Protein AF-A0A7Z9SKR7-F1 (afdb_monomer_lite)

Sequence (56 aa):
MIEQLLDNHHLNQEKITSLLSSLAVKGVDYADLYFQHSVAESWFLEEGIVKSGTYH

Secondary structure (DSSP, 8-state):
-HHHHHHHTT--HHHHHHHHHHHHTTT-S-----------EEEEEETTEEEEEEE-

Foldseek 3Di:
DVCVVCVVVVHDPVNLVVVVVVVVVVVDPDDDDDDDDDWDKDFDDDPNDTPDIDTD

pLDDT: mean 78.11, std 9.5, range [53.81, 90.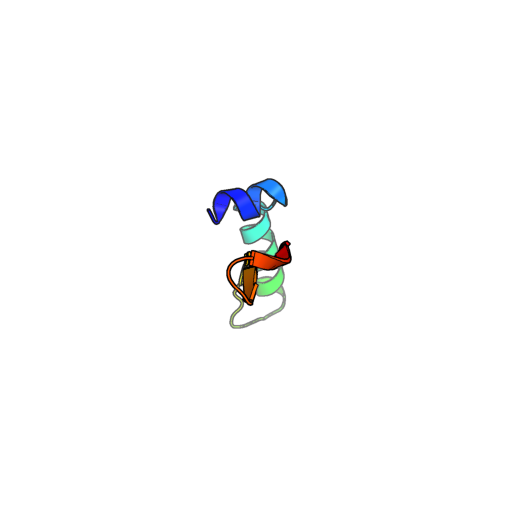31]

Structure (mmCIF, N/CA/C/O backbone):
data_AF-A0A7Z9SKR7-F1
#
_entry.id   AF-A0A7Z9SKR7-F1
#
loop_
_atom_site.group_PDB
_atom_site.id
_atom_site.type_symbol
_atom_site.label_atom_id
_atom_site.label_alt_id
_atom_site.label_comp_id
_atom_site.label_asym_id
_atom_site.label_entity_id
_atom_site.label_seq_id
_atom_site.pdbx_PDB_ins_code
_atom_site.Cartn_x
_atom_site.Cartn_y
_atom_site.Cartn_z
_atom_site.occupancy
_atom_site.B_iso_or_equiv
_atom_site.auth_seq_id
_atom_site.auth_comp_id
_atom_site.auth_asym_id
_atom_site.auth_atom_id
_atom_site.pdbx_PDB_model_num
ATOM 1 N N . 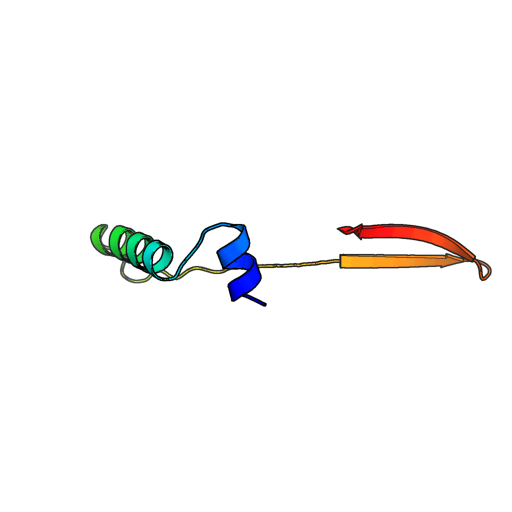MET A 1 1 ? 12.643 2.202 -2.815 1.00 58.22 1 MET A N 1
ATOM 2 C CA . MET A 1 1 ? 11.737 1.867 -3.941 1.00 58.22 1 MET A CA 1
ATOM 3 C C . MET A 1 1 ? 10.266 2.042 -3.556 1.00 58.22 1 MET A C 1
ATOM 5 O O . MET A 1 1 ? 9.614 2.851 -4.191 1.00 58.22 1 MET A O 1
ATOM 9 N N . ILE A 1 2 ? 9.755 1.391 -2.497 1.00 60.66 2 ILE A N 1
ATOM 10 C CA . ILE A 1 2 ? 8.412 1.699 -1.944 1.00 60.66 2 ILE A CA 1
ATOM 11 C C . ILE A 1 2 ? 8.355 3.099 -1.318 1.00 60.66 2 ILE A C 1
ATOM 13 O O . ILE A 1 2 ? 7.418 3.833 -1.592 1.00 60.66 2 ILE A O 1
ATOM 17 N N . GLU A 1 3 ? 9.384 3.504 -0.567 1.00 60.03 3 GLU A N 1
ATOM 18 C CA . GLU A 1 3 ? 9.449 4.854 0.023 1.00 60.03 3 GLU A CA 1
ATOM 19 C C . GLU A 1 3 ? 9.361 5.956 -1.042 1.00 60.03 3 GLU A C 1
ATOM 21 O O . GLU A 1 3 ? 8.581 6.878 -0.886 1.00 60.03 3 GLU A O 1
ATOM 26 N N . GLN A 1 4 ? 10.029 5.797 -2.194 1.00 62.78 4 GLN A N 1
ATOM 27 C CA . GLN A 1 4 ? 9.904 6.744 -3.313 1.00 62.78 4 GLN A CA 1
ATOM 28 C C . GLN A 1 4 ? 8.495 6.789 -3.922 1.00 62.78 4 GLN A C 1
ATOM 30 O O . GLN A 1 4 ? 8.045 7.857 -4.324 1.00 62.78 4 GLN A O 1
ATOM 35 N N . LEU A 1 5 ? 7.789 5.654 -3.999 1.00 65.81 5 LEU A N 1
ATOM 36 C CA . LEU A 1 5 ? 6.399 5.626 -4.465 1.00 65.81 5 LEU A CA 1
ATOM 37 C C . LEU A 1 5 ? 5.489 6.382 -3.490 1.00 65.81 5 LEU A C 1
ATOM 39 O O . LEU A 1 5 ? 4.638 7.167 -3.895 1.00 65.81 5 LEU A O 1
ATOM 43 N N . LEU A 1 6 ? 5.682 6.139 -2.197 1.00 70.81 6 LEU A N 1
ATOM 44 C CA . LEU A 1 6 ? 4.874 6.718 -1.138 1.00 70.81 6 LEU A CA 1
ATOM 45 C C . LEU A 1 6 ? 5.146 8.225 -0.997 1.00 70.81 6 LEU A C 1
ATOM 47 O O . LEU A 1 6 ? 4.201 9.013 -1.032 1.00 70.81 6 LEU A O 1
ATOM 51 N N . ASP A 1 7 ? 6.411 8.640 -0.976 1.00 72.00 7 ASP A N 1
ATOM 52 C CA . ASP A 1 7 ? 6.825 10.040 -0.853 1.00 72.00 7 ASP A CA 1
ATOM 53 C C . ASP A 1 7 ? 6.351 10.893 -2.038 1.00 72.00 7 ASP A C 1
ATOM 55 O O . ASP A 1 7 ? 5.806 11.978 -1.829 1.00 72.00 7 ASP A O 1
ATOM 59 N N . ASN A 1 8 ? 6.453 10.385 -3.275 1.00 71.94 8 ASN A N 1
ATOM 60 C CA . ASN A 1 8 ? 5.953 11.076 -4.475 1.00 71.94 8 ASN A CA 1
ATOM 61 C C . ASN A 1 8 ? 4.441 11.348 -4.410 1.00 71.94 8 ASN A C 1
ATOM 63 O O . ASN A 1 8 ? 3.949 12.350 -4.931 1.00 71.94 8 ASN A O 1
ATOM 67 N N . HIS A 1 9 ? 3.695 10.467 -3.744 1.00 71.44 9 HIS A N 1
ATOM 68 C CA . HIS A 1 9 ? 2.257 10.607 -3.534 1.00 71.44 9 HIS A CA 1
ATOM 69 C C . HIS A 1 9 ? 1.907 11.204 -2.164 1.00 71.44 9 HIS A C 1
ATOM 71 O O . HIS A 1 9 ? 0.737 11.234 -1.781 1.00 71.44 9 HIS A O 1
ATOM 77 N N . HIS A 1 10 ? 2.898 11.747 -1.447 1.00 78.56 10 HIS A N 1
ATOM 78 C CA . HIS A 1 10 ? 2.758 12.336 -0.116 1.00 78.56 10 HIS A CA 1
ATOM 79 C C . HIS A 1 10 ? 2.121 11.378 0.899 1.00 78.56 10 HIS A C 1
ATOM 81 O O . HIS A 1 10 ? 1.446 11.822 1.835 1.00 78.56 10 HIS A O 1
ATOM 87 N N . LEU A 1 11 ? 2.277 10.075 0.696 1.00 82.00 11 LEU A N 1
ATOM 88 C CA . LEU A 1 11 ? 1.892 9.029 1.623 1.00 82.00 11 LEU A CA 1
ATOM 89 C C . LEU A 1 11 ? 3.083 8.803 2.545 1.00 82.00 11 LEU A C 1
ATOM 91 O O . LEU A 1 11 ? 4.128 8.342 2.120 1.00 82.00 11 LEU A O 1
ATOM 95 N N . ASN A 1 12 ? 2.931 9.153 3.814 1.00 82.81 12 ASN A N 1
ATOM 96 C CA . ASN A 1 12 ? 3.928 8.857 4.831 1.00 82.81 12 ASN A CA 1
ATOM 97 C C . ASN A 1 12 ? 3.345 7.864 5.842 1.00 82.81 12 ASN A C 1
ATOM 99 O O . ASN A 1 12 ? 2.141 7.575 5.844 1.00 82.81 12 ASN A O 1
ATOM 103 N N . GLN A 1 13 ? 4.206 7.353 6.718 1.00 82.75 13 GLN A N 1
ATOM 104 C CA . GLN A 1 13 ? 3.818 6.368 7.723 1.00 82.75 13 GLN A CA 1
ATOM 105 C C . GLN A 1 13 ? 2.658 6.857 8.608 1.00 82.75 13 GLN A C 1
ATOM 107 O O . GLN A 1 13 ? 1.769 6.075 8.948 1.00 82.75 13 GLN A O 1
ATOM 112 N N . GLU A 1 14 ? 2.619 8.151 8.940 1.00 88.38 14 GLU A N 1
ATOM 113 C CA . GLU A 1 14 ? 1.552 8.751 9.750 1.00 88.38 14 GLU A CA 1
ATOM 114 C C . GLU A 1 14 ? 0.189 8.688 9.052 1.00 88.38 14 GLU A C 1
ATOM 116 O O . GLU A 1 14 ? -0.798 8.271 9.660 1.00 88.38 14 GLU A O 1
ATOM 121 N N . LYS A 1 15 ? 0.122 9.034 7.761 1.00 87.56 15 LYS A N 1
ATOM 122 C CA . LYS A 1 15 ? -1.119 8.966 6.975 1.00 87.56 15 LYS A CA 1
ATOM 123 C C . LYS A 1 15 ? -1.623 7.539 6.818 1.00 87.56 15 LYS A C 1
ATOM 125 O O . LYS A 1 15 ? -2.819 7.299 6.968 1.00 87.56 15 LYS A O 1
ATOM 130 N N . ILE A 1 16 ? -0.718 6.598 6.552 1.00 89.00 16 ILE A N 1
ATOM 131 C CA . ILE A 1 16 ? -1.051 5.172 6.454 1.00 89.00 16 ILE A CA 1
ATOM 132 C C . ILE A 1 16 ? -1.632 4.675 7.784 1.00 89.00 16 ILE A C 1
ATOM 134 O O . ILE A 1 16 ? -2.691 4.048 7.811 1.00 89.00 16 ILE A O 1
ATOM 138 N N . THR A 1 17 ? -0.984 5.028 8.894 1.00 88.44 17 THR A N 1
ATOM 139 C CA . THR A 1 17 ? -1.424 4.649 10.242 1.00 88.44 17 THR A CA 1
ATOM 140 C C . THR A 1 17 ? -2.779 5.272 10.588 1.00 88.44 17 THR A C 1
ATOM 142 O O . THR A 1 17 ? -3.655 4.593 11.126 1.00 88.44 17 THR A O 1
ATOM 145 N N . SER A 1 18 ? -2.994 6.544 10.239 1.00 90.31 18 SER A N 1
ATOM 146 C CA . SER A 1 18 ? -4.266 7.246 10.440 1.00 90.31 18 SER A CA 1
ATOM 147 C C . SER A 1 18 ? -5.416 6.595 9.662 1.00 90.31 18 SER A C 1
ATOM 149 O O . SER A 1 18 ? -6.486 6.352 10.225 1.00 90.31 18 SER A O 1
ATOM 151 N N . LEU A 1 19 ? -5.183 6.230 8.397 1.00 88.69 19 LEU A N 1
ATOM 152 C CA . LEU A 1 19 ? -6.173 5.548 7.563 1.00 88.69 19 LEU A CA 1
ATOM 153 C C . LEU A 1 19 ? -6.553 4.182 8.143 1.00 88.69 19 LEU A C 1
ATOM 155 O O . LEU A 1 19 ? -7.740 3.923 8.344 1.00 88.69 19 LEU A O 1
ATOM 159 N N . LEU A 1 20 ? -5.570 3.336 8.460 1.00 89.50 20 LEU A N 1
ATOM 160 C CA . LEU A 1 20 ? -5.813 2.018 9.058 1.00 89.50 20 LEU A CA 1
ATOM 161 C C . LEU A 1 20 ? -6.570 2.134 10.389 1.00 89.50 20 LEU A C 1
ATOM 163 O O . LEU A 1 20 ? -7.520 1.391 10.625 1.00 89.50 20 LEU A O 1
ATOM 167 N N . SER A 1 21 ? -6.229 3.132 11.210 1.00 88.62 21 SER A N 1
ATOM 168 C CA . SER A 1 21 ? -6.942 3.413 12.462 1.00 88.62 21 SER A CA 1
ATOM 169 C C . SER A 1 21 ? -8.407 3.787 12.210 1.00 88.62 21 SER A C 1
ATOM 171 O O . SER A 1 21 ? -9.299 3.308 12.905 1.00 88.62 21 SER A O 1
ATOM 173 N N . SER A 1 22 ? -8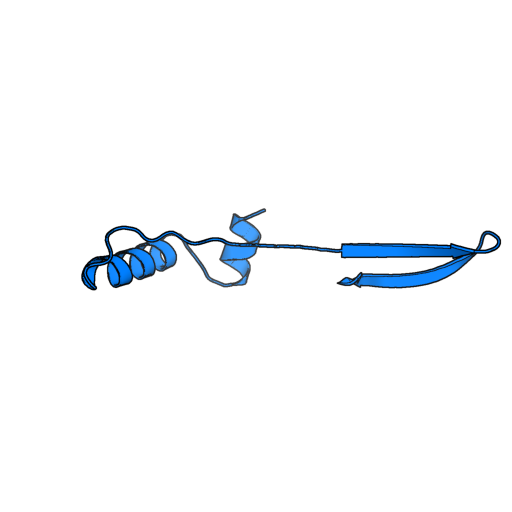.687 4.593 11.180 1.00 88.75 22 SER A N 1
ATOM 174 C CA . SER A 1 22 ? -10.060 4.967 10.808 1.00 88.75 22 SER A CA 1
ATOM 175 C C . SER A 1 22 ? -10.900 3.786 10.304 1.00 88.75 22 SER A C 1
ATOM 177 O O . SER A 1 22 ? -12.118 3.772 10.493 1.00 88.75 22 SER A O 1
ATOM 179 N N . LEU A 1 23 ? -10.262 2.792 9.678 1.00 85.81 23 LEU A N 1
ATOM 180 C CA . LEU A 1 23 ? -10.914 1.564 9.222 1.00 85.81 23 LEU A CA 1
ATOM 181 C C . LEU A 1 23 ? -11.219 0.635 10.402 1.00 85.81 23 LEU A C 1
ATOM 183 O O . LEU A 1 23 ? -12.324 0.103 10.480 1.00 85.81 23 LEU A O 1
ATOM 187 N N . ALA A 1 24 ? -10.296 0.520 11.360 1.00 83.19 24 ALA A N 1
ATOM 188 C CA . ALA A 1 24 ? -10.481 -0.288 12.566 1.00 83.19 24 ALA A CA 1
ATOM 189 C C . ALA A 1 24 ? -11.669 0.189 13.425 1.00 83.19 24 ALA A C 1
ATOM 191 O O . ALA A 1 24 ? -12.429 -0.624 13.948 1.00 83.19 24 ALA A O 1
ATOM 192 N N . VAL A 1 25 ? -11.901 1.506 13.511 1.00 81.50 25 VAL A N 1
ATOM 193 C CA . VAL A 1 25 ? -13.030 2.090 14.269 1.00 81.50 25 VAL A CA 1
ATOM 194 C C . VAL A 1 25 ? -14.400 1.684 13.702 1.00 81.50 25 VAL A C 1
ATOM 196 O O . VAL A 1 25 ? -15.399 1.723 14.417 1.00 81.50 25 VAL A O 1
ATOM 199 N N . LYS A 1 26 ? -14.473 1.240 12.441 1.00 79.50 26 LYS A N 1
ATOM 200 C CA . LYS A 1 26 ? -15.727 0.802 11.805 1.00 79.50 26 LYS A CA 1
ATOM 201 C C . LYS A 1 26 ? -16.110 -0.652 12.117 1.00 79.50 26 LYS A C 1
ATOM 203 O O . LYS A 1 26 ? -17.059 -1.149 11.520 1.00 79.50 26 LYS A O 1
ATOM 208 N N . GLY A 1 27 ? -15.410 -1.317 13.042 1.00 80.38 27 GLY A N 1
ATOM 209 C CA . GLY A 1 27 ? -15.696 -2.702 13.434 1.00 80.38 27 GLY A CA 1
ATOM 210 C C . GLY A 1 27 ? -15.213 -3.731 12.413 1.00 80.38 27 GLY A C 1
ATOM 211 O O . GLY A 1 27 ? -15.830 -4.777 12.254 1.00 80.38 27 GLY A O 1
ATOM 212 N N . VAL A 1 28 ? -14.149 -3.405 11.679 1.00 83.00 28 VAL A N 1
ATOM 213 C CA . VAL A 1 28 ? -13.533 -4.306 10.703 1.00 83.00 28 VAL A CA 1
ATOM 214 C C . VAL A 1 28 ? -12.558 -5.233 11.429 1.00 83.00 28 VAL A C 1
ATOM 216 O O . VAL A 1 28 ? -11.655 -4.750 12.108 1.00 83.00 28 VAL A O 1
ATOM 219 N N . ASP A 1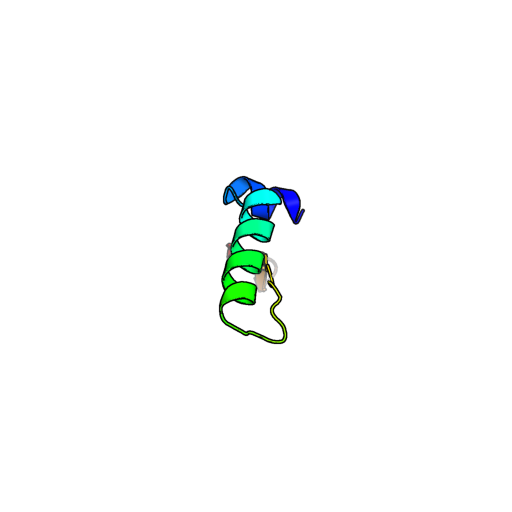 29 ? -12.712 -6.548 11.258 1.00 83.81 29 ASP A N 1
ATOM 220 C CA . ASP A 1 29 ? -11.855 -7.552 11.909 1.00 83.81 29 ASP A CA 1
ATOM 221 C C . ASP A 1 29 ? -10.414 -7.550 11.370 1.00 83.81 29 ASP A C 1
ATOM 223 O O . ASP A 1 29 ? -9.468 -7.857 12.096 1.00 83.81 29 ASP A O 1
ATOM 227 N N . TYR A 1 30 ? -10.235 -7.201 10.091 1.00 84.50 30 TYR A N 1
ATOM 228 C CA . TYR A 1 30 ? -8.927 -7.106 9.448 1.00 84.50 30 TYR A CA 1
ATOM 229 C C . TYR A 1 30 ? -8.934 -6.160 8.241 1.00 84.50 30 TYR A C 1
ATOM 231 O O . TYR A 1 30 ? -9.853 -6.193 7.423 1.00 84.50 30 TYR A O 1
ATOM 239 N N . ALA A 1 31 ? -7.882 -5.353 8.106 1.00 85.19 31 ALA A N 1
ATOM 240 C CA . ALA A 1 31 ? -7.632 -4.519 6.937 1.00 85.19 31 ALA A CA 1
ATOM 241 C C . ALA A 1 31 ? -6.124 -4.381 6.698 1.00 85.19 31 ALA A C 1
ATOM 243 O O . ALA A 1 31 ? -5.359 -4.167 7.640 1.00 85.19 31 ALA A O 1
ATOM 244 N N . ASP A 1 32 ? -5.716 -4.448 5.436 1.00 88.69 32 ASP A N 1
ATOM 245 C CA . ASP A 1 32 ? -4.365 -4.154 4.979 1.00 88.69 32 ASP A CA 1
ATOM 246 C C . ASP A 1 32 ? -4.392 -3.159 3.809 1.00 88.69 32 ASP A C 1
ATOM 248 O O . ASP A 1 32 ? -5.447 -2.725 3.339 1.00 88.69 32 ASP A O 1
ATOM 252 N N . LEU A 1 33 ? -3.207 -2.722 3.390 1.00 86.25 33 LEU A N 1
ATOM 253 C CA . LEU A 1 33 ? -3.031 -1.846 2.240 1.00 86.25 33 LEU A CA 1
ATOM 254 C C . LEU A 1 33 ? -2.018 -2.485 1.301 1.00 86.25 33 LEU A C 1
ATOM 256 O O . LEU A 1 33 ? -0.907 -2.823 1.710 1.00 86.25 33 LEU A O 1
ATOM 260 N N . TYR A 1 34 ? -2.392 -2.593 0.032 1.00 85.75 34 TYR A N 1
ATOM 261 C CA . TYR A 1 34 ? -1.515 -3.071 -1.022 1.00 85.75 34 TYR A CA 1
ATOM 262 C C . TYR A 1 34 ? -1.124 -1.913 -1.938 1.00 85.75 34 TYR A C 1
ATOM 264 O O . TYR A 1 34 ? -1.983 -1.236 -2.504 1.00 85.75 34 TYR A O 1
ATOM 272 N N . PHE A 1 35 ? 0.181 -1.694 -2.090 1.00 83.56 35 PHE A N 1
ATOM 273 C CA . PHE A 1 35 ? 0.738 -0.690 -2.990 1.00 83.56 35 PHE A CA 1
ATOM 274 C C . PHE A 1 35 ? 1.458 -1.387 -4.137 1.00 83.56 35 PHE A C 1
ATOM 276 O O . PHE A 1 35 ? 2.317 -2.240 -3.910 1.00 83.56 35 PHE A O 1
ATOM 283 N N . GLN A 1 36 ? 1.136 -0.994 -5.367 1.00 83.44 36 GLN A N 1
ATOM 284 C CA . GLN A 1 36 ? 1.743 -1.548 -6.568 1.00 83.44 36 GLN A CA 1
ATOM 285 C C . GLN A 1 36 ? 2.368 -0.442 -7.408 1.00 83.44 36 GLN A C 1
ATOM 287 O O . GLN A 1 36 ? 1.767 0.603 -7.637 1.00 83.44 36 GLN A O 1
ATOM 292 N N . HIS A 1 37 ? 3.569 -0.719 -7.899 1.00 81.31 37 HIS A N 1
ATOM 293 C CA . HIS A 1 37 ? 4.237 0.064 -8.923 1.00 81.31 37 HIS A CA 1
ATOM 294 C C . HIS A 1 37 ? 4.716 -0.896 -10.004 1.00 81.31 37 HIS A C 1
ATOM 296 O O . HIS A 1 37 ? 5.392 -1.879 -9.696 1.00 81.31 37 HIS A O 1
ATOM 302 N N . SER A 1 38 ? 4.352 -0.633 -11.252 1.00 82.00 38 SER A N 1
ATOM 303 C CA . SER A 1 38 ? 4.752 -1.441 -12.398 1.00 82.00 38 SER A CA 1
ATOM 304 C C . SER A 1 38 ? 5.200 -0.509 -13.511 1.00 82.00 38 SER A C 1
ATOM 306 O O . SER A 1 38 ? 4.539 0.492 -13.760 1.00 82.00 38 SER A O 1
ATOM 308 N N . VAL A 1 39 ? 6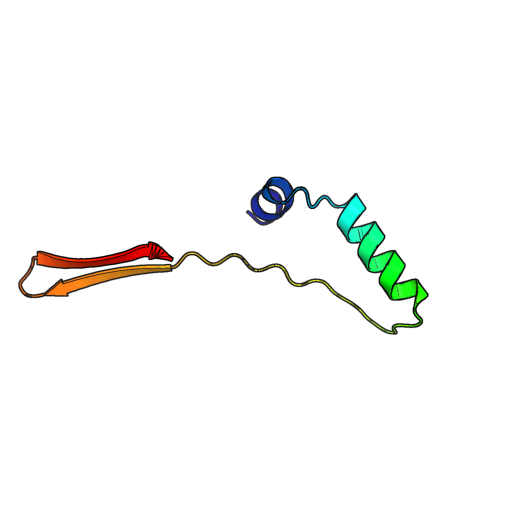.334 -0.839 -14.125 1.00 81.00 39 VAL A N 1
ATOM 309 C CA . VAL A 1 39 ? 6.847 -0.191 -15.333 1.00 81.00 39 VAL A CA 1
ATOM 310 C C . VAL A 1 39 ? 7.075 -1.307 -16.336 1.00 81.00 39 VAL A C 1
ATOM 312 O O . VAL A 1 39 ? 7.757 -2.287 -16.018 1.00 81.00 39 VAL A O 1
ATOM 315 N N . ALA A 1 40 ? 6.484 -1.180 -17.515 1.00 78.50 40 ALA A N 1
ATOM 316 C CA . ALA A 1 40 ? 6.582 -2.158 -18.581 1.00 78.50 40 ALA A CA 1
ATOM 317 C C . ALA A 1 40 ? 7.144 -1.493 -19.836 1.00 78.50 40 ALA A C 1
ATOM 319 O O . ALA A 1 40 ? 6.559 -0.571 -20.402 1.00 78.50 40 ALA A O 1
ATOM 320 N N . GLU A 1 41 ? 8.279 -2.007 -20.296 1.00 83.94 41 GLU A N 1
ATOM 321 C CA . GLU A 1 41 ? 8.876 -1.615 -21.563 1.00 83.94 41 GLU A CA 1
ATOM 322 C C . GLU A 1 41 ? 8.939 -2.833 -22.480 1.00 83.94 41 GLU A C 1
ATOM 324 O O . GLU A 1 41 ? 9.237 -3.951 -22.051 1.00 83.94 41 GLU A O 1
ATOM 329 N N . SER A 1 42 ? 8.607 -2.642 -23.752 1.00 76.69 42 SER A N 1
ATOM 330 C CA . SER A 1 42 ? 8.682 -3.703 -24.750 1.00 76.69 42 SER A CA 1
ATOM 331 C C . SER A 1 42 ? 9.156 -3.159 -26.084 1.00 76.69 42 SER A C 1
ATOM 333 O O . SER A 1 42 ? 8.692 -2.122 -26.563 1.00 76.69 42 SER A O 1
ATOM 335 N N . TRP A 1 43 ? 10.068 -3.912 -26.689 1.00 77.69 43 TRP A N 1
ATOM 336 C CA . TRP A 1 43 ? 10.712 -3.595 -27.952 1.00 77.69 43 TRP A CA 1
ATOM 337 C C . TRP A 1 43 ? 10.379 -4.689 -28.960 1.00 77.69 43 TRP A C 1
ATOM 339 O O . TRP A 1 43 ? 10.614 -5.868 -28.690 1.00 77.69 43 TRP A 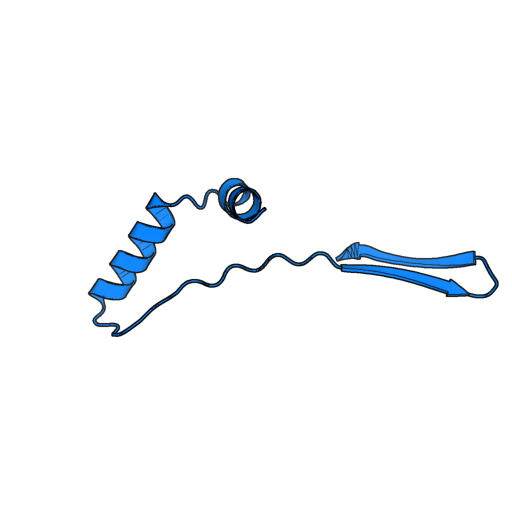O 1
ATOM 349 N N . PHE A 1 44 ? 9.836 -4.313 -30.118 1.00 76.19 44 PHE A N 1
ATOM 350 C CA . PHE A 1 44 ? 9.558 -5.254 -31.199 1.00 76.19 44 PHE A CA 1
ATOM 351 C C . PHE A 1 44 ? 10.602 -5.108 -32.309 1.00 76.19 44 PHE A C 1
ATOM 353 O O . PHE A 1 44 ? 10.736 -4.040 -32.920 1.00 76.19 44 PHE A O 1
ATOM 360 N N . LEU A 1 45 ? 11.348 -6.188 -32.555 1.00 81.56 45 LEU A N 1
ATOM 361 C CA . LEU A 1 45 ? 12.390 -6.253 -33.576 1.00 81.56 45 LEU A CA 1
ATOM 362 C C . LEU A 1 45 ? 11.943 -7.158 -34.726 1.00 81.56 45 LEU A C 1
ATOM 364 O O . LEU A 1 45 ? 11.593 -8.316 -34.507 1.00 81.56 45 LEU A O 1
ATOM 368 N N . GLU A 1 46 ? 12.023 -6.652 -35.951 1.00 73.81 46 GLU A N 1
ATOM 369 C CA . GLU A 1 46 ? 11.775 -7.425 -37.168 1.00 73.81 46 GLU A CA 1
ATOM 370 C C . GLU A 1 46 ? 12.802 -7.011 -38.231 1.00 73.81 46 GLU A C 1
ATOM 372 O O . GLU A 1 46 ? 13.138 -5.835 -38.342 1.00 73.81 46 GLU A O 1
ATOM 377 N N . GLU A 1 47 ? 13.351 -7.975 -38.977 1.00 80.12 47 GLU A N 1
ATOM 378 C CA . GLU A 1 47 ? 14.385 -7.743 -40.010 1.00 80.12 47 GLU A CA 1
ATOM 379 C C . GLU A 1 47 ? 15.654 -7.012 -39.514 1.00 80.12 47 GLU A C 1
ATOM 381 O O . GLU A 1 47 ? 16.354 -6.354 -40.278 1.00 80.12 47 GLU A O 1
ATOM 386 N N . GLY A 1 48 ? 15.982 -7.133 -38.224 1.00 79.06 48 GLY A N 1
ATOM 387 C CA . GLY A 1 48 ? 17.175 -6.510 -37.636 1.00 79.06 48 GLY A CA 1
ATOM 388 C C . GLY A 1 48 ? 17.017 -5.025 -37.287 1.00 79.06 48 GLY A C 1
ATOM 389 O O . GLY A 1 48 ? 17.993 -4.406 -36.866 1.00 79.06 48 GLY A O 1
ATOM 390 N N . ILE A 1 49 ? 15.809 -4.464 -37.412 1.00 75.56 49 ILE A N 1
ATOM 391 C CA . ILE A 1 49 ? 15.483 -3.091 -37.004 1.00 75.56 49 ILE A CA 1
ATOM 392 C C . ILE A 1 49 ? 14.354 -3.066 -35.965 1.00 75.56 49 ILE A C 1
ATOM 394 O O . ILE A 1 49 ? 13.478 -3.933 -35.942 1.00 75.56 49 ILE A O 1
ATOM 398 N N . VAL A 1 50 ? 14.364 -2.057 -35.089 1.00 75.94 50 VAL A N 1
ATOM 399 C CA . VAL A 1 50 ? 13.261 -1.806 -34.146 1.00 75.94 50 VAL A CA 1
ATOM 400 C C . VAL A 1 50 ? 12.104 -1.188 -34.925 1.00 75.94 50 VAL A C 1
ATOM 402 O O . VAL A 1 50 ? 12.245 -0.087 -35.455 1.00 75.94 50 VAL A O 1
ATOM 405 N N . LYS A 1 51 ? 10.964 -1.884 -35.000 1.00 75.00 51 LYS A N 1
ATOM 406 C CA . LYS A 1 51 ? 9.773 -1.371 -35.700 1.00 75.00 51 LYS A CA 1
ATOM 407 C C . LYS A 1 51 ? 8.846 -0.569 -34.792 1.00 75.00 51 LYS A C 1
ATOM 409 O O . LYS A 1 51 ? 8.203 0.364 -35.267 1.00 75.00 51 LYS A O 1
ATOM 414 N N . SER A 1 52 ? 8.785 -0.895 -33.503 1.00 66.00 52 SER A N 1
ATOM 415 C CA . SER A 1 52 ? 8.022 -0.129 -32.514 1.00 66.00 52 SER A CA 1
ATOM 416 C C . SER A 1 52 ? 8.528 -0.373 -31.090 1.00 66.00 52 SER A C 1
ATOM 418 O O . SER A 1 52 ? 9.068 -1.435 -30.769 1.00 66.00 52 SER A O 1
ATOM 420 N N . GLY A 1 53 ? 8.354 0.638 -30.239 1.00 64.88 53 GLY A N 1
ATOM 421 C CA . GLY A 1 53 ? 8.565 0.565 -28.796 1.00 64.88 53 GLY A CA 1
ATOM 422 C C . GLY A 1 53 ? 7.306 1.038 -28.077 1.00 64.88 53 GLY A C 1
ATOM 423 O O . GLY A 1 53 ? 6.645 1.968 -28.544 1.00 64.88 53 GLY A O 1
ATOM 424 N N . THR A 1 54 ? 6.960 0.386 -26.969 1.00 54.69 54 THR A N 1
ATOM 425 C CA . THR A 1 54 ? 5.841 0.797 -26.106 1.00 54.69 54 THR A CA 1
ATOM 426 C C . THR A 1 54 ? 6.351 0.926 -24.673 1.00 54.69 54 THR A C 1
ATOM 428 O O . THR A 1 54 ? 7.051 0.032 -24.196 1.00 54.69 54 THR A O 1
ATOM 431 N N . TYR A 1 55 ? 6.015 2.034 -24.012 1.00 62.75 55 TYR A N 1
ATOM 432 C CA . TYR A 1 55 ? 6.399 2.346 -22.633 1.00 62.75 55 TYR A CA 1
ATOM 433 C C . TYR A 1 55 ? 5.133 2.620 -21.812 1.00 62.75 55 TYR A C 1
ATOM 435 O O . TYR A 1 55 ? 4.337 3.478 -22.206 1.00 62.75 55 TYR A O 1
ATOM 443 N N . HIS A 1 56 ? 4.947 1.881 -20.715 1.00 53.81 56 HIS A N 1
ATOM 444 C CA . HIS A 1 56 ? 3.809 1.983 -19.797 1.00 53.81 56 HIS A CA 1
ATOM 445 C C . HIS A 1 56 ? 4.255 2.057 -18.338 1.00 53.81 56 HIS A C 1
ATOM 447 O O . HIS A 1 56 ? 5.157 1.277 -17.947 1.00 53.81 56 HIS A O 1
#

Radius of gyration: 19.71 Å; chains: 1; bounding box: 33×20×54 Å